Protein AF-A0A845XJM2-F1 (afdb_monomer_lite)

pLDDT: mean 80.88, std 9.66, range [55.31, 92.44]

Sequence (81 aa):
MISAIDDGMVKTQASRLFKISRNTIDIWLKKRNETGYYRPKEGYQKGYNPKIADLERFSKFVQSHGSSTQNEMAEAWSEKM

Radius of gyration: 25.34 Å; chains: 1; bounding box: 48×25×60 Å

Structure (mmCIF, N/CA/C/O backbone):
data_AF-A0A845XJM2-F1
#
_entry.id   AF-A0A845XJM2-F1
#
loop_
_atom_site.group_PDB
_atom_site.id
_atom_site.type_symbol
_atom_site.label_atom_id
_atom_site.label_alt_id
_atom_site.label_comp_id
_atom_site.label_asym_id
_atom_site.label_entity_id
_atom_site.label_seq_id
_atom_site.pdbx_PDB_ins_code
_atom_site.Cartn_x
_atom_site.Cartn_y
_atom_site.Cartn_z
_atom_site.occupancy
_atom_site.B_iso_or_equiv
_atom_site.auth_seq_id
_atom_site.auth_comp_id
_atom_site.auth_asym_id
_atom_site.auth_atom_id
_atom_site.pdbx_PDB_model_num
ATOM 1 N N . MET A 1 1 ? -11.566 -10.297 14.698 1.00 71.06 1 MET A N 1
ATOM 2 C CA . MET A 1 1 ? -11.201 -9.145 15.558 1.00 71.06 1 MET A CA 1
ATOM 3 C C . MET A 1 1 ? -12.247 -8.046 15.494 1.00 71.06 1 MET A C 1
ATOM 5 O O . MET A 1 1 ? -12.835 -7.785 16.528 1.00 71.06 1 MET A O 1
ATOM 9 N N . ILE A 1 2 ? -12.490 -7.419 14.332 1.00 77.06 2 ILE A N 1
ATOM 10 C CA . ILE A 1 2 ? -13.568 -6.416 14.190 1.00 77.06 2 ILE A CA 1
ATOM 11 C C . ILE A 1 2 ? -14.922 -7.030 14.582 1.00 77.06 2 ILE A C 1
ATOM 13 O O . ILE A 1 2 ? -15.642 -6.426 15.361 1.00 77.06 2 ILE A O 1
ATOM 17 N N . SER A 1 3 ? -15.180 -8.278 14.170 1.00 81.69 3 SER A N 1
ATOM 18 C CA . SER A 1 3 ? -16.349 -9.060 14.602 1.00 81.69 3 SER A CA 1
ATOM 19 C C . SER A 1 3 ? -16.511 -9.130 16.123 1.00 81.69 3 SER A C 1
ATOM 21 O O . SER A 1 3 ? -17.583 -8.859 16.620 1.00 81.69 3 SER A O 1
ATOM 23 N N . ALA A 1 4 ? -15.436 -9.369 16.880 1.00 80.81 4 ALA A N 1
ATOM 24 C CA . ALA A 1 4 ? -15.513 -9.435 18.340 1.00 80.81 4 ALA A CA 1
ATOM 25 C C . ALA A 1 4 ? -15.951 -8.098 18.966 1.00 80.81 4 ALA A C 1
ATOM 27 O O . ALA A 1 4 ? -16.632 -8.093 19.984 1.00 80.81 4 ALA A O 1
ATOM 28 N N . ILE A 1 5 ? -15.564 -6.968 18.363 1.00 83.38 5 ILE A N 1
ATOM 29 C CA . ILE A 1 5 ? -16.017 -5.636 18.791 1.00 83.38 5 ILE A CA 1
ATOM 30 C C . ILE A 1 5 ? -17.492 -5.432 18.421 1.00 83.38 5 ILE A C 1
ATOM 32 O O . ILE A 1 5 ? -18.232 -4.863 19.218 1.00 83.38 5 ILE A O 1
ATOM 36 N N . ASP A 1 6 ? -17.921 -5.931 17.259 1.00 84.62 6 ASP A N 1
ATOM 37 C CA . ASP A 1 6 ? -19.330 -5.917 16.840 1.00 84.62 6 ASP A CA 1
ATOM 38 C C . ASP A 1 6 ? -20.208 -6.783 17.756 1.00 84.62 6 ASP A C 1
ATOM 40 O O . ASP A 1 6 ? -21.325 -6.394 18.083 1.00 84.62 6 ASP A O 1
ATOM 44 N N . ASP A 1 7 ? -19.656 -7.888 18.261 1.00 87.12 7 ASP A N 1
ATOM 45 C CA . ASP A 1 7 ? -20.279 -8.784 19.242 1.00 87.12 7 ASP A CA 1
ATOM 46 C C . ASP A 1 7 ? -20.309 -8.181 20.669 1.00 87.12 7 ASP A C 1
ATOM 48 O O . ASP A 1 7 ? -20.691 -8.848 21.631 1.00 87.12 7 ASP A O 1
ATOM 52 N N . GLY A 1 8 ? -19.894 -6.918 20.835 1.00 86.50 8 GLY A N 1
ATOM 53 C CA . GLY A 1 8 ? -19.970 -6.170 22.094 1.00 86.50 8 GLY A CA 1
ATOM 54 C C . GLY A 1 8 ? -18.684 -6.152 22.927 1.00 86.50 8 GLY A C 1
ATOM 55 O O . GLY A 1 8 ? -18.679 -5.615 24.037 1.00 86.50 8 GLY A O 1
ATOM 56 N N . MET A 1 9 ? -17.567 -6.695 22.428 1.00 89.44 9 MET A N 1
ATOM 57 C CA . MET A 1 9 ? -16.288 -6.639 23.144 1.00 89.44 9 MET A CA 1
ATOM 58 C C . MET A 1 9 ? -15.752 -5.207 23.217 1.00 89.44 9 MET A C 1
ATOM 60 O O . MET A 1 9 ? -15.548 -4.528 22.207 1.00 89.44 9 MET A O 1
ATOM 64 N N . VAL A 1 10 ? -15.400 -4.760 24.424 1.00 90.56 10 VAL A N 1
ATOM 65 C CA . VAL A 1 10 ? -14.789 -3.438 24.600 1.00 90.56 10 VAL A CA 1
ATOM 66 C C . VAL A 1 10 ? -13.383 -3.387 23.994 1.00 90.56 10 VAL A C 1
ATOM 68 O O . VAL A 1 10 ? -12.589 -4.325 24.108 1.00 90.56 10 VAL A O 1
ATOM 71 N N . LYS A 1 11 ? -13.008 -2.235 23.423 1.00 87.38 11 LYS A N 1
ATOM 72 C CA . LYS A 1 11 ? -11.701 -2.017 22.763 1.00 87.38 11 LYS A CA 1
ATOM 73 C C . LYS A 1 11 ? -10.500 -2.410 23.634 1.00 87.38 11 LYS A C 1
ATOM 75 O O . LYS A 1 11 ? -9.484 -2.872 23.125 1.00 87.38 11 LYS A O 1
ATOM 80 N N . THR A 1 12 ? -10.598 -2.231 24.954 1.00 88.88 12 THR A N 1
ATOM 81 C CA . THR A 1 12 ? -9.553 -2.627 25.918 1.00 88.88 12 THR A CA 1
ATOM 82 C C . THR A 1 12 ? -9.340 -4.136 25.951 1.00 88.88 12 THR A C 1
ATOM 84 O O . THR A 1 12 ? -8.199 -4.592 25.976 1.00 88.88 12 THR A O 1
ATOM 87 N N . GLN A 1 13 ? -10.430 -4.908 25.953 1.00 89.69 13 GLN A N 1
ATOM 88 C CA . GLN A 1 13 ? -1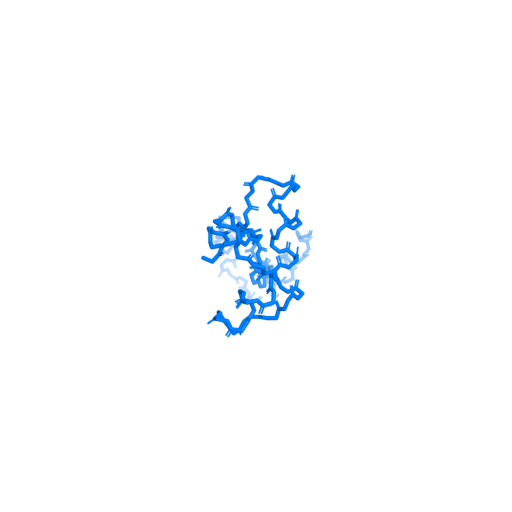0.372 -6.366 25.924 1.00 89.69 13 GLN A CA 1
ATOM 89 C C . GLN A 1 13 ? -9.831 -6.840 24.580 1.00 89.69 13 GLN A C 1
ATOM 91 O O . GLN A 1 13 ? -8.899 -7.635 24.567 1.00 89.69 13 GLN A O 1
ATOM 96 N N . ALA A 1 14 ? -10.314 -6.272 23.472 1.00 88.12 14 ALA A N 1
ATOM 97 C CA . ALA A 1 14 ? -9.799 -6.586 22.142 1.00 88.12 14 ALA A CA 1
ATOM 98 C C . ALA A 1 14 ? -8.288 -6.300 22.029 1.00 88.12 14 ALA A C 1
ATOM 100 O O . ALA A 1 14 ? -7.537 -7.125 21.518 1.00 88.12 14 ALA A O 1
ATOM 101 N N . SER A 1 15 ? -7.810 -5.176 22.570 1.00 90.94 15 SER A N 1
ATOM 102 C CA . SER A 1 15 ? -6.380 -4.840 22.580 1.00 90.94 15 SER A CA 1
ATOM 103 C C . SER A 1 15 ? -5.536 -5.869 23.337 1.00 90.94 15 SER A C 1
ATOM 105 O O . SER A 1 15 ? -4.505 -6.306 22.829 1.00 90.94 15 SER A O 1
ATOM 107 N N . ARG A 1 16 ? -5.993 -6.306 24.517 1.00 91.62 16 ARG A N 1
ATOM 108 C CA . ARG A 1 16 ? -5.304 -7.332 25.318 1.00 91.62 16 ARG A CA 1
ATOM 109 C C . ARG A 1 16 ? -5.344 -8.706 24.651 1.00 91.62 16 ARG A C 1
ATOM 111 O O . ARG A 1 16 ? -4.325 -9.386 24.616 1.00 91.62 16 ARG A O 1
ATOM 118 N N . LEU A 1 17 ? -6.498 -9.087 24.105 1.00 91.50 17 LEU A N 1
ATOM 119 C CA . LEU A 1 17 ? -6.723 -10.388 23.479 1.00 91.50 17 LEU A CA 1
ATOM 120 C C . LEU A 1 17 ? -5.909 -10.549 22.192 1.00 91.50 17 LEU A C 1
ATOM 122 O O . LEU A 1 17 ? -5.217 -11.546 22.015 1.00 91.50 17 LEU A O 1
ATOM 126 N N . PHE A 1 18 ? -5.965 -9.551 21.308 1.00 88.31 18 PHE A N 1
ATOM 127 C CA . PHE A 1 18 ? -5.301 -9.597 20.005 1.00 88.31 18 PHE A CA 1
ATOM 128 C C . PHE A 1 18 ? -3.879 -9.021 20.024 1.00 88.31 18 PHE A C 1
ATOM 130 O O . PHE A 1 18 ? -3.216 -9.030 18.992 1.00 88.31 18 PHE A O 1
ATOM 137 N N . LYS A 1 19 ? -3.401 -8.522 21.175 1.00 92.44 19 LYS A N 1
ATOM 138 C CA . LYS A 1 19 ? -2.081 -7.881 21.348 1.00 92.44 19 LYS A CA 1
ATOM 139 C C . LYS A 1 19 ? -1.820 -6.749 20.345 1.00 92.44 19 LYS A C 1
ATOM 141 O O . LYS A 1 19 ? -0.702 -6.547 19.881 1.00 92.44 19 LYS A O 1
ATOM 146 N N . ILE A 1 20 ? -2.867 -5.995 20.020 1.00 89.50 20 ILE A N 1
ATOM 147 C CA . ILE A 1 20 ? -2.825 -4.851 19.105 1.00 89.50 20 ILE A CA 1
ATOM 148 C C . ILE A 1 20 ? -3.078 -3.579 19.907 1.00 89.50 20 ILE A C 1
ATOM 150 O O . ILE A 1 20 ? -3.892 -3.565 20.834 1.00 89.50 20 ILE A O 1
ATOM 154 N N . SER A 1 21 ? -2.387 -2.494 19.560 1.00 90.62 21 SER A N 1
ATOM 155 C CA . SER A 1 21 ? -2.564 -1.211 20.243 1.00 90.62 21 SER A CA 1
ATOM 156 C C . SER A 1 21 ? -4.001 -0.699 20.089 1.00 90.62 21 SER A C 1
ATOM 158 O O . SER A 1 21 ? -4.582 -0.801 19.008 1.00 90.62 21 SER A O 1
ATOM 160 N N . ARG A 1 22 ? -4.574 -0.099 21.144 1.00 89.00 22 ARG A N 1
ATOM 161 C CA . ARG A 1 22 ? -5.923 0.509 21.079 1.00 89.00 22 ARG A CA 1
ATOM 162 C C . ARG A 1 22 ? -6.027 1.533 19.942 1.00 89.00 22 ARG A C 1
ATOM 164 O O . ARG A 1 22 ? -7.027 1.539 19.238 1.00 89.00 22 ARG A O 1
ATOM 171 N N . ASN A 1 23 ? -4.956 2.289 19.695 1.00 91.19 23 ASN A N 1
ATOM 172 C CA . ASN A 1 23 ? -4.879 3.254 18.599 1.00 91.19 23 ASN A CA 1
ATOM 173 C C . ASN A 1 23 ? -5.085 2.602 17.219 1.00 91.19 23 ASN A C 1
ATOM 175 O O . ASN A 1 23 ? -5.835 3.105 16.390 1.00 91.19 23 ASN A O 1
ATOM 179 N N . THR A 1 24 ? -4.476 1.439 16.972 1.00 89.38 24 THR A N 1
ATOM 180 C CA . THR A 1 24 ? -4.678 0.690 15.720 1.00 89.38 24 THR A CA 1
ATOM 181 C C . THR A 1 24 ? -6.134 0.245 15.559 1.00 89.38 24 THR A C 1
ATOM 183 O O . THR A 1 24 ? -6.680 0.326 14.461 1.00 89.38 24 THR A O 1
ATOM 186 N N . ILE A 1 25 ? -6.778 -0.173 16.654 1.00 89.94 25 ILE A N 1
ATOM 187 C CA . ILE A 1 25 ? -8.205 -0.530 16.663 1.00 89.94 25 ILE A CA 1
ATOM 188 C C . ILE A 1 25 ? -9.058 0.683 16.290 1.00 89.94 25 ILE A C 1
ATOM 190 O O . ILE A 1 25 ? -9.940 0.575 15.440 1.00 89.94 25 ILE A O 1
ATOM 194 N N . ASP A 1 26 ? -8.773 1.843 16.884 1.00 90.31 26 ASP A N 1
ATOM 195 C CA . ASP A 1 26 ? -9.484 3.089 16.594 1.00 90.31 26 ASP A CA 1
ATOM 196 C C . ASP A 1 26 ? -9.330 3.512 15.127 1.00 90.31 26 ASP A C 1
ATOM 198 O O . ASP A 1 26 ? -10.322 3.865 14.488 1.00 90.31 26 ASP A O 1
ATOM 202 N N . ILE A 1 27 ? -8.125 3.397 14.559 1.00 89.50 27 ILE A N 1
ATOM 203 C CA . ILE A 1 27 ? -7.866 3.677 13.137 1.00 89.50 27 ILE A CA 1
ATOM 204 C C . ILE A 1 27 ? -8.709 2.766 12.236 1.00 89.50 27 ILE A C 1
ATOM 206 O O . ILE A 1 27 ? -9.300 3.238 11.264 1.00 89.50 27 ILE A O 1
ATOM 210 N N . TRP A 1 28 ? -8.790 1.468 12.539 1.00 88.00 28 TRP A N 1
ATOM 211 C CA . TRP A 1 28 ? -9.570 0.527 11.731 1.00 88.00 28 TRP A CA 1
ATOM 212 C C . TRP A 1 28 ? -11.075 0.773 11.831 1.00 88.00 28 TRP A C 1
ATOM 214 O O . TRP A 1 28 ? -11.762 0.719 10.811 1.00 88.00 28 TRP A O 1
ATOM 224 N N . LEU A 1 29 ? -11.585 1.092 13.024 1.00 88.38 29 LEU A N 1
ATOM 225 C CA . LEU A 1 29 ? -12.994 1.442 13.219 1.00 88.38 29 LEU A CA 1
ATOM 226 C C . LEU A 1 29 ? -13.355 2.744 12.500 1.00 88.38 29 LEU A C 1
ATOM 228 O O . LEU A 1 29 ? -14.368 2.796 11.808 1.00 88.38 29 LEU A O 1
ATOM 232 N N . LYS A 1 30 ? -12.499 3.769 12.594 1.00 88.88 30 LYS A N 1
ATOM 233 C CA . LYS A 1 30 ? -12.676 5.024 11.856 1.00 88.88 30 LYS A CA 1
ATOM 234 C C . LYS A 1 30 ? -12.725 4.772 10.349 1.00 88.88 30 LYS A C 1
ATOM 236 O O . LYS A 1 30 ? -13.662 5.201 9.685 1.00 88.88 30 LYS A O 1
ATOM 241 N N . LYS A 1 31 ? -11.769 4.002 9.823 1.00 85.19 31 LYS A N 1
ATOM 242 C CA . LYS A 1 31 ? -11.711 3.670 8.396 1.00 85.19 31 LYS A CA 1
ATOM 243 C C . LYS A 1 31 ? -12.942 2.888 7.926 1.00 85.19 31 LYS A C 1
ATOM 245 O O . LYS A 1 31 ? -13.457 3.163 6.844 1.00 85.19 31 LYS A O 1
ATOM 250 N N . ARG A 1 32 ? -13.440 1.952 8.742 1.00 86.50 32 ARG A N 1
ATOM 251 C CA . ARG A 1 32 ? -14.689 1.227 8.468 1.00 86.50 32 ARG A CA 1
ATOM 252 C C . ARG A 1 32 ? -15.889 2.171 8.415 1.00 86.50 32 ARG A C 1
ATOM 254 O O . ARG A 1 32 ? -16.695 2.024 7.508 1.00 86.50 32 ARG A O 1
ATOM 261 N N . ASN A 1 33 ? -15.997 3.130 9.333 1.00 86.19 33 ASN A N 1
ATOM 262 C CA . ASN A 1 33 ? -17.089 4.108 9.313 1.00 86.19 33 ASN A CA 1
ATOM 263 C C . ASN A 1 33 ? -17.039 5.006 8.067 1.00 86.19 33 ASN A C 1
ATOM 265 O O . ASN A 1 33 ? -18.081 5.343 7.521 1.00 86.19 33 ASN A O 1
ATOM 269 N N . GLU A 1 34 ? -15.842 5.372 7.606 1.00 85.88 34 GLU A N 1
ATOM 270 C CA . GLU A 1 34 ? -15.659 6.242 6.436 1.00 85.88 34 GLU A CA 1
ATOM 271 C C . GLU A 1 34 ? -15.856 5.515 5.098 1.00 85.88 34 GLU A C 1
ATOM 273 O O . GLU A 1 34 ? -16.390 6.090 4.156 1.00 85.88 34 GLU A O 1
ATOM 278 N N . THR A 1 35 ? -15.401 4.263 4.986 1.00 81.75 35 THR A N 1
ATOM 279 C CA . THR A 1 35 ? -15.317 3.552 3.693 1.00 81.75 35 THR A CA 1
ATOM 280 C C . THR A 1 35 ? -16.159 2.280 3.619 1.00 81.75 35 THR A C 1
ATOM 282 O O . THR A 1 35 ? -16.172 1.620 2.585 1.00 81.75 35 THR A O 1
ATOM 285 N N . GLY A 1 36 ? -16.820 1.879 4.708 1.00 79.06 36 GLY A N 1
ATOM 286 C CA . GLY A 1 36 ? -17.517 0.591 4.827 1.00 79.06 36 GLY A CA 1
ATOM 287 C C . GLY A 1 36 ? -16.584 -0.619 4.967 1.00 79.06 36 GLY A C 1
ATOM 288 O O . GLY A 1 36 ? -17.039 -1.717 5.281 1.00 79.06 36 GLY A O 1
ATOM 289 N N . TYR A 1 37 ? -15.269 -0.434 4.793 1.00 75.38 37 TYR A N 1
ATOM 290 C CA . TYR A 1 37 ? -14.274 -1.503 4.791 1.00 75.38 37 TYR A CA 1
ATOM 291 C C . TYR A 1 37 ? -13.055 -1.146 5.650 1.00 75.38 37 TYR A C 1
ATOM 293 O O . TYR A 1 37 ? -12.604 -0.009 5.713 1.00 75.38 37 TYR A O 1
ATOM 301 N N . TYR A 1 38 ? -12.462 -2.149 6.297 1.00 72.25 38 TYR A N 1
ATOM 302 C CA . TYR A 1 38 ? -11.221 -2.000 7.074 1.00 72.25 38 TYR A CA 1
ATOM 303 C C . TYR A 1 38 ? -9.988 -2.539 6.330 1.00 72.25 38 TYR A C 1
ATOM 305 O O . TYR A 1 38 ? -8.919 -2.683 6.925 1.00 72.25 38 TYR A O 1
ATOM 313 N N . ARG A 1 39 ? -10.116 -2.856 5.032 1.00 73.12 39 ARG A N 1
ATOM 314 C CA . ARG A 1 39 ? -9.008 -3.382 4.218 1.00 73.12 39 ARG A CA 1
ATOM 315 C C . ARG A 1 39 ? -7.817 -2.412 4.233 1.00 73.12 39 ARG A C 1
ATOM 317 O O . ARG A 1 39 ? -8.029 -1.199 4.354 1.00 73.12 39 ARG A O 1
ATOM 324 N N . PRO A 1 40 ? -6.568 -2.894 4.115 1.00 70.06 40 PRO A N 1
ATOM 325 C CA . PRO A 1 40 ? -5.402 -2.030 3.926 1.00 70.06 40 PRO A CA 1
ATOM 326 C C . PRO A 1 40 ? -5.625 -1.050 2.767 1.00 70.06 40 PRO A C 1
ATOM 328 O O . PRO A 1 40 ? -6.422 -1.319 1.872 1.00 70.06 40 PRO A O 1
ATOM 331 N N . LYS A 1 41 ? -4.969 0.120 2.785 1.00 67.44 41 LYS A N 1
ATOM 332 C CA . LYS A 1 41 ? -4.970 0.958 1.576 1.00 67.44 41 LYS A CA 1
ATOM 333 C C . LYS A 1 41 ? -4.230 0.176 0.490 1.00 67.44 41 LYS A C 1
ATOM 335 O O . LYS A 1 41 ? -3.086 -0.218 0.703 1.00 67.44 41 LYS A O 1
ATOM 340 N N . GLU A 1 42 ? -4.886 -0.057 -0.636 1.00 68.69 42 GLU A N 1
ATOM 341 C CA . GLU A 1 42 ? -4.223 -0.583 -1.824 1.00 68.69 42 GLU A CA 1
ATOM 342 C C . GLU A 1 42 ? -3.302 0.511 -2.392 1.00 68.69 42 GLU A C 1
ATOM 344 O O . GLU A 1 42 ? -3.614 1.699 -2.302 1.00 68.69 42 GLU A O 1
ATOM 349 N N . GLY A 1 43 ? -2.126 0.128 -2.900 1.00 62.59 43 GLY A N 1
ATOM 350 C CA . GLY A 1 43 ? -1.126 1.075 -3.415 1.00 62.59 43 GLY A CA 1
ATOM 351 C C . GLY A 1 43 ? -0.009 1.474 -2.441 1.00 62.59 43 GLY A C 1
ATOM 352 O O . GLY A 1 43 ? 0.684 2.459 -2.690 1.00 62.59 43 GLY A O 1
ATOM 353 N N . TYR A 1 44 ? 0.207 0.731 -1.349 1.00 55.62 44 TYR A N 1
ATOM 354 C CA . TYR A 1 44 ? 1.404 0.918 -0.520 1.00 55.62 44 TYR A CA 1
ATOM 355 C C . TYR A 1 44 ? 2.668 0.597 -1.333 1.00 55.62 44 TYR A C 1
ATOM 357 O O . TYR A 1 44 ? 2.879 -0.548 -1.716 1.00 55.62 44 TYR A O 1
ATOM 365 N N . GLN A 1 45 ? 3.457 1.647 -1.598 1.00 62.47 45 GLN A N 1
ATOM 366 C CA . GLN A 1 45 ? 4.771 1.655 -2.252 1.00 62.47 45 GLN A CA 1
ATOM 367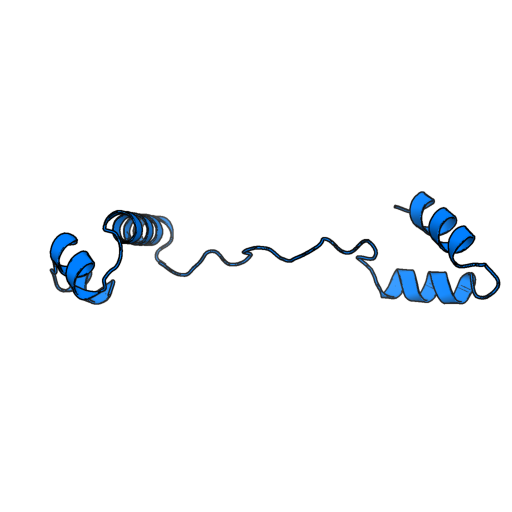 C C . GLN A 1 45 ? 4.854 0.697 -3.456 1.00 62.47 45 GLN A C 1
ATOM 369 O O . GLN A 1 45 ? 5.469 -0.366 -3.383 1.00 62.47 45 GLN A O 1
ATOM 374 N N . LYS A 1 46 ? 4.310 1.107 -4.613 1.00 59.75 46 LYS A N 1
ATOM 375 C CA . LYS A 1 46 ? 4.950 0.676 -5.865 1.00 59.75 46 LYS A CA 1
ATOM 376 C C . LYS A 1 46 ? 6.390 1.173 -5.749 1.00 59.75 46 LYS A C 1
ATOM 378 O O . LYS A 1 46 ? 6.583 2.363 -5.509 1.00 59.75 46 LYS A O 1
ATOM 383 N N . GLY A 1 47 ? 7.357 0.258 -5.771 1.00 64.38 47 GLY A N 1
ATOM 384 C CA . GLY A 1 47 ? 8.773 0.598 -5.679 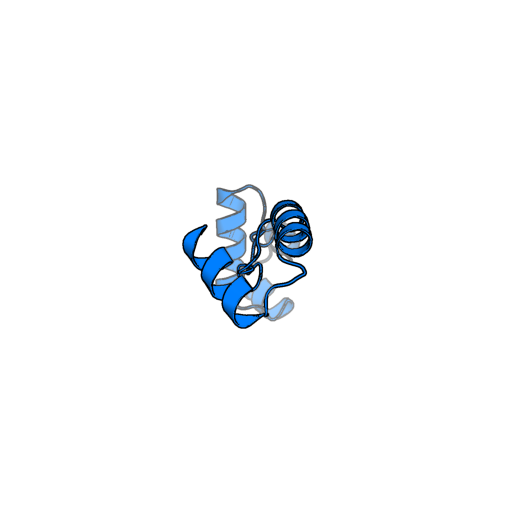1.00 64.38 47 GLY A CA 1
ATOM 385 C C . GLY A 1 47 ? 9.207 1.585 -6.768 1.00 64.38 47 GLY A C 1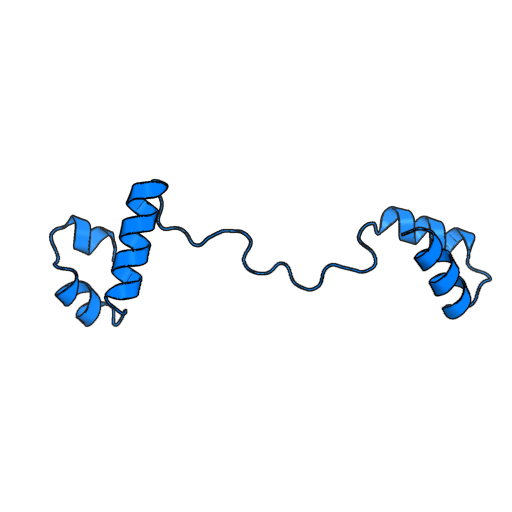
ATOM 386 O O . GLY A 1 47 ? 8.386 2.109 -7.515 1.00 64.38 47 GLY A O 1
ATOM 387 N N . TYR A 1 48 ? 10.515 1.828 -6.835 1.00 64.06 48 TYR A N 1
ATOM 388 C CA . TYR A 1 48 ? 11.181 2.765 -7.745 1.00 64.06 48 TYR A CA 1
ATOM 389 C C . TYR A 1 48 ? 10.416 3.042 -9.052 1.00 64.06 48 TYR A C 1
ATOM 391 O O . TYR A 1 48 ? 10.181 2.124 -9.838 1.00 64.06 48 TYR A O 1
ATOM 399 N N . ASN A 1 49 ? 10.049 4.310 -9.279 1.00 66.44 49 ASN A N 1
ATOM 400 C CA . ASN A 1 49 ? 9.454 4.742 -10.541 1.00 66.44 49 ASN A CA 1
ATOM 401 C C . ASN A 1 49 ? 10.469 4.455 -11.662 1.00 66.44 49 ASN A C 1
ATOM 403 O O . ASN A 1 49 ? 11.551 5.051 -11.646 1.00 66.44 49 ASN A O 1
ATOM 407 N N . PRO A 1 50 ? 10.203 3.510 -12.578 1.00 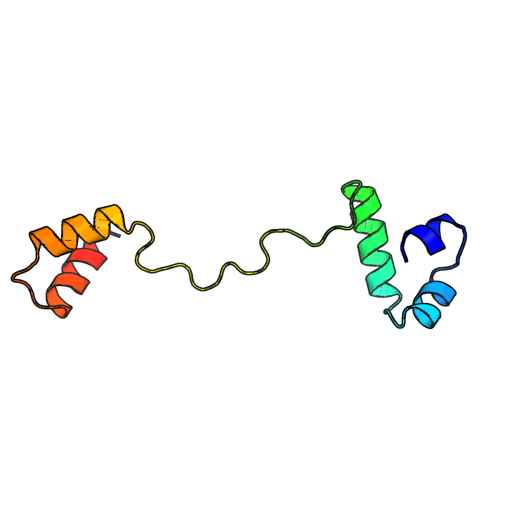70.69 50 PRO A N 1
ATOM 408 C CA . PRO A 1 50 ? 11.217 3.069 -13.519 1.00 70.69 50 PRO A CA 1
ATOM 409 C C . PRO A 1 50 ? 11.599 4.220 -14.455 1.00 70.69 50 PRO A C 1
ATOM 411 O O . PRO A 1 50 ? 10.736 4.859 -15.051 1.00 70.69 50 PRO A O 1
ATOM 414 N N . LYS A 1 51 ? 12.909 4.444 -14.640 1.00 72.31 51 LYS A N 1
ATOM 415 C CA . LYS A 1 51 ? 13.452 5.385 -15.645 1.00 72.31 51 LYS A CA 1
ATOM 416 C C . LYS A 1 51 ? 12.995 5.058 -17.075 1.00 72.31 51 LYS A C 1
ATOM 418 O O . LYS A 1 51 ? 13.083 5.896 -17.964 1.00 72.31 51 LYS A O 1
ATOM 423 N N . ILE A 1 52 ? 12.530 3.828 -17.287 1.00 75.62 52 ILE A N 1
ATOM 424 C CA . ILE A 1 52 ? 11.926 3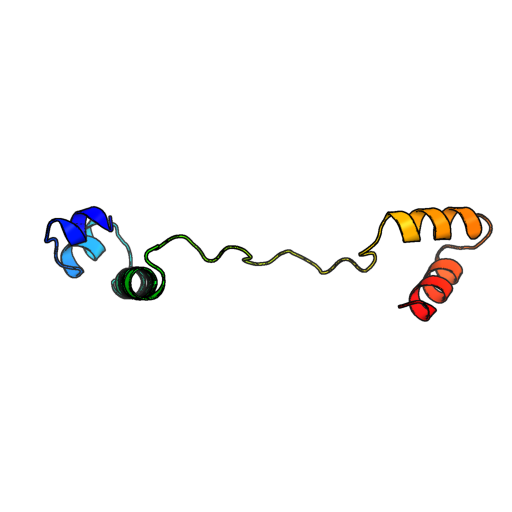.350 -18.524 1.00 75.62 52 ILE A CA 1
ATOM 425 C C . ILE A 1 52 ? 10.514 2.878 -18.175 1.00 75.62 52 ILE A C 1
ATOM 427 O O . ILE A 1 52 ? 10.308 1.730 -17.786 1.00 75.62 52 ILE A O 1
ATOM 431 N N . ALA A 1 53 ? 9.549 3.792 -18.257 1.00 75.44 53 ALA A N 1
ATOM 432 C CA . ALA A 1 53 ? 8.142 3.484 -18.003 1.00 75.44 53 ALA A CA 1
ATOM 433 C C . ALA A 1 53 ? 7.484 2.734 -19.176 1.00 75.44 53 ALA A C 1
ATOM 435 O O . ALA A 1 53 ? 6.553 1.961 -18.966 1.00 75.44 53 ALA A O 1
ATOM 436 N N . ASP A 1 54 ? 7.991 2.940 -20.396 1.00 81.69 54 ASP A N 1
ATOM 437 C CA . ASP A 1 54 ? 7.481 2.341 -21.629 1.00 81.69 54 ASP A CA 1
ATOM 438 C C . ASP A 1 54 ? 8.552 1.451 -22.278 1.00 81.69 54 ASP A C 1
ATOM 440 O O . ASP A 1 54 ? 9.497 1.925 -22.918 1.00 81.69 54 ASP A O 1
ATOM 444 N N . LEU A 1 55 ? 8.397 0.140 -22.085 1.00 82.19 55 LEU A N 1
ATOM 445 C CA . LEU A 1 55 ? 9.311 -0.875 -22.608 1.00 82.19 55 LEU A CA 1
ATOM 446 C C . LEU A 1 55 ? 9.205 -1.042 -24.129 1.00 82.19 55 LEU A C 1
ATOM 448 O O . LEU A 1 55 ? 10.191 -1.409 -24.768 1.00 82.19 55 LEU A O 1
ATOM 452 N N . GLU A 1 56 ? 8.046 -0.759 -24.727 1.00 85.19 56 GLU A N 1
ATOM 453 C CA . GLU A 1 56 ? 7.854 -0.891 -26.172 1.00 85.19 56 GLU A CA 1
ATOM 454 C C . GLU A 1 56 ? 8.569 0.246 -26.908 1.00 85.19 56 GLU A C 1
ATOM 456 O O . GLU A 1 56 ? 9.322 0.013 -27.861 1.00 85.19 56 GLU A O 1
ATOM 461 N N . ARG A 1 57 ? 8.408 1.481 -26.416 1.00 84.62 57 ARG A N 1
ATOM 462 C CA . ARG A 1 57 ? 9.137 2.651 -26.921 1.00 84.62 57 ARG A CA 1
ATOM 463 C C . ARG A 1 57 ? 10.643 2.483 -26.749 1.00 84.62 57 ARG A C 1
ATOM 465 O O . ARG A 1 57 ? 11.396 2.816 -27.665 1.00 84.62 57 ARG A O 1
ATOM 472 N N . PHE A 1 58 ? 11.080 1.937 -25.614 1.00 84.50 58 PHE A N 1
ATOM 473 C CA . PHE A 1 58 ? 12.495 1.662 -25.373 1.00 84.50 58 PHE A CA 1
ATOM 474 C C . PHE A 1 58 ? 13.047 0.585 -26.314 1.00 84.50 58 PHE A C 1
ATOM 476 O O . PHE A 1 58 ? 14.123 0.763 -26.875 1.00 84.50 58 PHE A O 1
ATOM 483 N N . SER A 1 59 ? 12.297 -0.491 -26.572 1.00 86.19 59 SER A N 1
ATOM 484 C CA . SER A 1 59 ? 12.719 -1.539 -27.510 1.00 86.19 59 SER A CA 1
ATOM 485 C C . SER A 1 59 ? 12.946 -0.989 -28.924 1.00 86.19 59 SER A C 1
ATOM 487 O O . SER A 1 59 ? 13.997 -1.236 -29.518 1.00 86.19 59 SER A O 1
ATOM 489 N N . LYS A 1 60 ? 12.019 -0.165 -29.433 1.00 88.69 60 LYS A N 1
ATOM 490 C CA . LYS A 1 60 ? 12.166 0.502 -30.740 1.00 88.69 60 LYS A CA 1
ATOM 491 C C . LYS A 1 60 ? 13.369 1.450 -30.767 1.00 88.69 60 LYS A C 1
ATOM 493 O O . LYS A 1 60 ? 14.097 1.483 -31.754 1.00 88.69 60 LYS A O 1
ATOM 498 N N . PHE A 1 61 ? 13.600 2.182 -29.676 1.00 86.56 61 PHE A N 1
ATOM 499 C CA . PHE A 1 61 ? 14.748 3.078 -29.535 1.00 86.56 61 PHE A CA 1
ATOM 500 C C . PHE A 1 61 ? 16.087 2.327 -29.561 1.00 86.56 61 PHE A C 1
ATOM 502 O O . PHE A 1 61 ? 17.007 2.757 -30.252 1.00 86.56 61 PHE A O 1
ATOM 509 N N . VAL A 1 62 ? 16.194 1.196 -28.857 1.00 86.56 62 VAL A N 1
ATOM 510 C CA . VAL A 1 62 ? 17.407 0.363 -28.856 1.00 86.56 62 VAL A CA 1
ATOM 511 C C . VAL A 1 62 ? 17.664 -0.234 -30.238 1.00 86.56 62 VAL A C 1
ATOM 513 O O . VAL A 1 62 ? 18.799 -0.223 -30.701 1.00 86.56 62 VAL A O 1
ATOM 516 N N . GLN A 1 63 ? 16.619 -0.700 -30.928 1.00 86.50 63 GLN A N 1
ATOM 517 C CA . GLN A 1 63 ? 16.754 -1.228 -32.289 1.00 86.50 63 GLN A CA 1
ATOM 518 C C . GLN A 1 63 ? 17.235 -0.160 -33.281 1.00 86.50 63 GLN A C 1
ATOM 520 O O . GLN A 1 63 ? 18.069 -0.459 -34.132 1.00 86.50 63 GLN A O 1
ATOM 525 N N . SER A 1 64 ? 16.760 1.085 -33.162 1.00 84.19 64 SER A N 1
ATOM 526 C CA . SER A 1 64 ? 17.198 2.174 -34.043 1.00 84.19 64 SER A CA 1
ATOM 527 C C . SER A 1 64 ? 18.601 2.705 -33.718 1.00 84.19 64 SER A C 1
ATOM 529 O O . SER A 1 64 ? 19.243 3.259 -34.602 1.00 84.19 64 SER A O 1
ATOM 531 N N . HIS A 1 65 ? 19.075 2.544 -32.477 1.00 82.50 65 HIS A N 1
ATOM 532 C CA . HIS A 1 65 ? 20.393 3.007 -32.011 1.00 82.50 65 HIS A CA 1
ATOM 533 C C . HIS A 1 65 ? 21.374 1.852 -31.761 1.00 82.50 65 HIS A C 1
ATOM 535 O O . HIS A 1 65 ? 22.305 1.992 -30.974 1.00 82.50 65 HIS A O 1
ATOM 541 N N . GLY A 1 66 ? 21.200 0.705 -32.428 1.00 78.00 66 GLY A N 1
ATOM 542 C CA . GLY A 1 66 ? 22.036 -0.485 -32.207 1.00 78.00 66 GLY A CA 1
ATOM 543 C C . GLY A 1 66 ? 23.533 -0.295 -32.501 1.00 78.00 66 GLY A C 1
ATOM 544 O O . GLY A 1 66 ? 24.342 -1.116 -32.081 1.00 78.00 66 GLY A O 1
ATOM 545 N N . SER A 1 67 ? 23.907 0.778 -33.204 1.00 83.75 67 SER A N 1
ATOM 546 C CA . SER A 1 67 ? 25.295 1.170 -33.479 1.00 83.75 67 SER A CA 1
ATOM 547 C C . SER A 1 67 ? 25.887 2.154 -32.464 1.00 83.75 67 SER A C 1
ATOM 549 O O . SER A 1 67 ? 27.079 2.441 -32.538 1.00 83.75 67 SER A O 1
ATOM 551 N N . SER A 1 68 ? 25.076 2.706 -31.561 1.00 84.94 68 SER A N 1
ATOM 552 C CA . SER A 1 68 ? 25.504 3.687 -30.561 1.00 84.94 68 SER A CA 1
ATOM 553 C C . SER A 1 68 ? 25.986 3.007 -29.284 1.00 84.94 68 SER A C 1
ATOM 555 O O . SER A 1 68 ? 25.561 1.907 -28.925 1.00 84.94 68 SER A O 1
ATOM 557 N N . THR A 1 69 ? 26.872 3.681 -28.561 1.00 86.38 69 THR A N 1
ATOM 558 C CA . THR A 1 69 ? 27.303 3.236 -27.235 1.00 86.38 69 THR A CA 1
ATOM 559 C C . THR A 1 69 ? 26.216 3.491 -26.188 1.00 86.38 69 THR A C 1
ATOM 561 O O . THR A 1 69 ? 25.348 4.348 -26.355 1.00 86.38 69 THR A O 1
ATOM 564 N N . GLN A 1 70 ? 26.271 2.783 -25.056 1.00 82.31 70 GLN A N 1
ATOM 565 C CA . GLN A 1 70 ? 25.287 2.952 -23.977 1.00 82.31 70 GLN A CA 1
ATOM 566 C C . GLN A 1 70 ? 25.240 4.386 -23.416 1.00 82.31 70 GLN A C 1
ATOM 568 O O . GLN A 1 70 ? 24.173 4.828 -22.997 1.00 82.31 70 GLN A O 1
ATOM 573 N N . ASN A 1 71 ? 26.361 5.118 -23.438 1.00 84.19 71 ASN A N 1
ATOM 574 C CA . ASN A 1 71 ? 26.421 6.514 -22.991 1.00 84.19 71 ASN A CA 1
ATOM 575 C C . ASN A 1 71 ? 25.662 7.445 -23.949 1.00 84.19 71 ASN A C 1
ATOM 577 O O . ASN A 1 71 ? 24.802 8.200 -23.507 1.00 84.19 71 ASN A O 1
ATOM 581 N N . GLU A 1 72 ? 25.902 7.323 -25.256 1.00 84.44 72 GLU A N 1
ATOM 582 C CA . GLU A 1 72 ? 25.196 8.102 -26.288 1.00 84.44 72 GLU A CA 1
ATOM 583 C C . GLU A 1 72 ? 23.694 7.785 -26.299 1.00 84.44 72 GLU A C 1
ATOM 585 O O . GLU A 1 72 ? 22.850 8.670 -26.428 1.00 84.44 72 GLU A O 1
ATOM 590 N N . MET A 1 73 ? 23.337 6.513 -26.101 1.00 85.31 73 MET A N 1
ATOM 591 C CA . MET A 1 73 ? 21.942 6.093 -25.969 1.00 85.31 73 MET A CA 1
ATOM 592 C C . MET A 1 73 ? 21.274 6.679 -24.719 1.00 85.31 73 MET A C 1
ATOM 594 O O . MET A 1 73 ? 20.088 7.002 -24.761 1.00 85.31 73 MET A O 1
ATOM 598 N N . ALA A 1 74 ? 22.006 6.818 -23.610 1.00 84.38 74 ALA A N 1
ATOM 599 C CA . ALA A 1 74 ? 21.485 7.423 -22.388 1.00 84.38 74 ALA A CA 1
ATOM 600 C C . ALA A 1 74 ? 21.235 8.931 -22.556 1.00 84.38 74 ALA A C 1
ATOM 602 O O . ALA A 1 74 ? 20.193 9.414 -22.111 1.00 84.38 74 ALA A O 1
ATOM 603 N N . GLU A 1 75 ? 22.131 9.650 -23.238 1.00 83.81 75 GLU A N 1
ATOM 604 C CA . GLU A 1 75 ? 21.944 11.065 -23.594 1.00 83.81 75 GLU A CA 1
ATOM 605 C C . GLU A 1 75 ? 20.722 11.246 -24.510 1.00 83.81 75 GLU A C 1
ATOM 607 O O . GLU A 1 75 ? 19.786 11.968 -24.159 1.00 83.81 75 GLU A O 1
ATOM 612 N N . ALA A 1 76 ? 20.648 10.486 -25.609 1.00 83.00 76 ALA A N 1
ATOM 613 C CA . ALA A 1 76 ? 19.536 10.547 -26.563 1.00 83.00 76 ALA A CA 1
ATOM 614 C C . ALA A 1 76 ? 18.178 10.109 -25.972 1.00 83.00 76 ALA A C 1
ATOM 616 O O . ALA A 1 76 ? 17.117 10.527 -26.449 1.00 83.00 76 ALA A O 1
ATOM 617 N N . TRP A 1 77 ? 18.181 9.257 -24.939 1.00 81.19 77 TRP A N 1
ATOM 618 C CA . TRP A 1 77 ? 16.974 8.882 -24.198 1.00 81.19 77 TRP A CA 1
ATOM 619 C C . TRP A 1 77 ? 16.556 9.961 -23.189 1.00 81.19 77 TRP A C 1
ATOM 621 O O . TRP A 1 77 ? 15.361 10.210 -23.029 1.00 81.19 77 TRP A O 1
ATOM 631 N N . SER A 1 78 ? 17.518 10.623 -22.536 1.00 70.50 78 SER A N 1
ATOM 632 C CA . SER A 1 78 ? 17.249 11.667 -21.542 1.00 70.50 78 SER A CA 1
ATOM 633 C C . SER A 1 78 ? 16.707 12.961 -22.154 1.00 70.50 78 SER A C 1
ATOM 635 O O . SER A 1 78 ? 15.934 13.637 -21.488 1.00 70.50 78 SER A O 1
ATOM 637 N N . GLU A 1 79 ? 17.058 13.299 -23.400 1.00 61.81 79 GLU A N 1
ATOM 638 C CA . GLU A 1 79 ? 16.491 14.458 -24.121 1.00 61.81 79 GLU A CA 1
ATOM 639 C C . GLU A 1 79 ? 15.020 14.266 -24.536 1.00 61.81 79 GLU A C 1
ATOM 641 O O . GLU A 1 79 ? 14.330 15.225 -24.876 1.00 61.81 79 GLU A O 1
ATOM 646 N N . LYS A 1 80 ? 14.533 13.018 -24.539 1.00 56.00 80 LYS A N 1
ATOM 647 C CA . LYS A 1 80 ? 13.168 12.646 -24.952 1.00 56.00 80 LYS A CA 1
ATOM 648 C C . LYS A 1 80 ? 12.205 12.388 -23.783 1.00 56.00 80 LYS A C 1
ATOM 650 O O . LYS A 1 80 ? 11.071 11.954 -24.049 1.00 56.00 80 LYS A O 1
ATOM 655 N N . MET A 1 81 ? 12.661 12.598 -22.543 1.00 55.31 81 MET A N 1
ATOM 656 C CA . MET A 1 81 ? 11.859 12.595 -21.309 1.00 55.31 81 MET A CA 1
ATOM 657 C C . MET A 1 81 ? 11.431 14.010 -20.937 1.00 55.31 81 MET A C 1
ATOM 659 O O . MET A 1 81 ? 10.269 14.139 -20.497 1.00 55.31 81 MET A O 1
#

Secondary structure (DSSP, 8-state):
-HHHHHTT--HHHHHHHHT--HHHHHHHHHHHHHHS--PPPTTTT--S--S-S-HHHHHHHHHHTTTS-HHHHHHHHHTT-

Foldseek 3Di:
DVVVVVVVDDLVRVCVVVVHDSVLVVVQVVCCVVPVHSDDDPPDDPDDPDPCPDPVVVVVLCVVCVVDDPVVSVVVSVVVD